Protein AF-A0ABD0MXE6-F1 (afdb_monomer_lite)

Foldseek 3Di:
DPDDDDFQDKDKDFDADPAPVGWFKWKDFPNHTDDTDRIDMDGGDDPVNDGDMDIDTDHPPDQPWKFKDFPPDPDTPDIDPDDDDPAFGWMWIWTDDPRGIDIDGTDTDDPPPPPPPPDD

Structure (mmCIF, N/CA/C/O backbone):
data_AF-A0ABD0MXE6-F1
#
_entry.id   AF-A0ABD0MXE6-F1
#
loop_
_atom_site.group_PDB
_atom_site.id
_atom_site.type_symbol
_atom_site.label_atom_id
_atom_site.label_alt_id
_atom_site.label_comp_id
_atom_site.label_asym_id
_atom_site.label_entity_id
_atom_site.label_seq_id
_atom_site.pdbx_PDB_ins_code
_atom_site.Cartn_x
_atom_site.Cartn_y
_atom_site.Cartn_z
_atom_site.occupancy
_atom_site.B_iso_or_equiv
_atom_site.auth_seq_id
_atom_site.auth_comp_id
_atom_site.auth_asym_id
_atom_site.auth_atom_id
_atom_site.pdbx_PDB_model_num
ATOM 1 N N . PRO A 1 1 ? -13.477 -9.464 16.858 1.00 39.97 1 PRO A N 1
ATOM 2 C CA . PRO A 1 1 ? -14.756 -9.540 16.118 1.00 39.97 1 PRO A CA 1
ATOM 3 C C . PRO A 1 1 ? -14.493 -10.007 14.681 1.00 39.97 1 PRO A C 1
ATOM 5 O O . PRO A 1 1 ? -14.117 -9.209 13.830 1.00 39.97 1 PRO A O 1
ATOM 8 N N . SER A 1 2 ? -14.587 -11.313 14.447 1.00 48.81 2 SER A N 1
ATOM 9 C CA . SER A 1 2 ? -14.466 -11.895 13.108 1.00 48.81 2 SER A CA 1
ATOM 10 C C . SER A 1 2 ? -15.853 -11.835 12.482 1.00 48.81 2 SER A C 1
ATOM 12 O O . SER A 1 2 ? -16.738 -12.553 12.933 1.00 48.81 2 SER A O 1
ATOM 14 N N . GLY A 1 3 ? -16.072 -10.898 11.558 1.00 56.97 3 GLY A N 1
ATOM 15 C CA . GLY A 1 3 ? -17.369 -10.737 10.901 1.00 56.97 3 GLY A CA 1
ATOM 16 C C . GLY A 1 3 ? -17.795 -12.043 10.236 1.00 56.97 3 GLY A C 1
ATOM 17 O O . GLY A 1 3 ? -17.019 -12.623 9.477 1.00 56.97 3 GLY A O 1
ATOM 18 N N . GLU A 1 4 ? -18.998 -12.517 10.555 1.00 65.62 4 GLU A N 1
ATOM 19 C CA . GLU A 1 4 ? -19.632 -13.598 9.807 1.00 65.62 4 GLU A CA 1
ATOM 20 C C . GLU A 1 4 ? -19.923 -13.093 8.397 1.00 65.62 4 GLU A C 1
ATOM 22 O O . GLU A 1 4 ? -20.549 -12.051 8.212 1.00 65.62 4 GLU A O 1
ATOM 27 N N . ILE A 1 5 ? -19.417 -13.814 7.404 1.00 70.88 5 ILE A N 1
ATOM 28 C CA . ILE A 1 5 ? -19.693 -13.542 6.000 1.00 70.88 5 ILE A CA 1
ATOM 29 C C . ILE A 1 5 ? -20.912 -14.382 5.623 1.00 70.88 5 ILE A C 1
ATOM 31 O O . ILE A 1 5 ? -20.877 -15.604 5.787 1.00 70.88 5 ILE A O 1
ATOM 35 N N . VAL A 1 6 ? -21.978 -13.745 5.136 1.00 78.25 6 VAL A N 1
ATOM 36 C CA . VAL A 1 6 ? -23.233 -14.426 4.792 1.00 78.25 6 VAL A CA 1
ATOM 37 C C . VAL A 1 6 ? -23.229 -14.815 3.312 1.00 78.25 6 VAL A C 1
ATOM 39 O O . VAL A 1 6 ? -22.703 -14.094 2.463 1.00 78.25 6 VAL A O 1
ATOM 42 N N . GLU A 1 7 ? -23.804 -15.974 2.975 1.00 80.81 7 GLU A N 1
ATOM 43 C CA . GLU A 1 7 ? -23.965 -16.373 1.573 1.00 80.81 7 GLU A CA 1
ATOM 44 C C . GLU A 1 7 ? -24.793 -15.332 0.800 1.00 80.81 7 GLU A C 1
ATOM 46 O O . GLU A 1 7 ? -25.843 -14.878 1.251 1.00 80.81 7 GLU A O 1
ATOM 51 N N . GLY A 1 8 ? -24.313 -14.957 -0.385 1.00 80.12 8 GLY A N 1
ATOM 52 C CA . GLY A 1 8 ? -24.883 -13.887 -1.203 1.00 80.12 8 GLY A CA 1
ATOM 53 C C . GLY A 1 8 ? -24.176 -12.537 -1.063 1.00 80.12 8 GLY A C 1
ATOM 54 O O . GLY A 1 8 ? -24.325 -11.705 -1.962 1.00 80.12 8 GLY A O 1
ATOM 55 N N . ASP A 1 9 ? -23.343 -12.346 -0.038 1.00 84.00 9 ASP A N 1
ATOM 56 C CA . ASP A 1 9 ? -22.583 -11.108 0.145 1.00 84.00 9 ASP A CA 1
ATOM 57 C C . ASP A 1 9 ? -21.423 -10.969 -0.848 1.00 84.00 9 ASP A C 1
ATOM 59 O O . ASP A 1 9 ? -20.924 -11.933 -1.440 1.00 84.00 9 ASP A O 1
ATOM 63 N N . SER A 1 10 ? -20.979 -9.730 -1.048 1.00 84.75 10 SER A N 1
ATOM 64 C CA . SER A 1 10 ? -19.769 -9.419 -1.803 1.00 84.75 10 SER A CA 1
ATOM 65 C C . SER A 1 10 ? -18.587 -9.229 -0.862 1.00 84.75 10 SER A C 1
ATOM 67 O O . SER A 1 10 ? -18.640 -8.384 0.032 1.00 84.75 10 SER A O 1
ATOM 69 N N . VAL A 1 11 ? -17.501 -9.956 -1.108 1.00 86.62 11 VAL A N 1
ATOM 70 C CA . VAL A 1 11 ? -16.261 -9.843 -0.334 1.00 86.62 11 VAL A CA 1
ATOM 71 C C . VAL A 1 11 ? -15.166 -9.273 -1.218 1.00 86.62 11 VAL A C 1
ATOM 73 O O . VAL A 1 11 ? -14.977 -9.704 -2.356 1.00 86.62 11 VAL A O 1
ATOM 76 N N . ILE A 1 12 ? -14.426 -8.309 -0.677 1.00 87.12 12 ILE A N 1
ATOM 77 C CA . ILE A 1 12 ? -13.292 -7.683 -1.350 1.00 87.12 12 ILE A CA 1
ATOM 78 C C . ILE A 1 12 ? -12.033 -8.006 -0.555 1.00 87.12 12 ILE A C 1
ATOM 80 O O . ILE A 1 12 ? -11.889 -7.601 0.597 1.00 87.12 12 ILE A O 1
ATOM 84 N N . LEU A 1 13 ? -11.115 -8.724 -1.192 1.00 84.94 13 LEU A N 1
ATOM 85 C CA . LEU A 1 13 ? -9.792 -9.023 -0.668 1.00 84.94 13 LEU A CA 1
ATOM 86 C C . LEU A 1 13 ? -8.792 -8.036 -1.277 1.00 84.94 13 LEU A C 1
ATOM 88 O O . LEU A 1 13 ? -8.713 -7.884 -2.497 1.00 84.94 13 LEU A O 1
ATOM 92 N N . ASN A 1 14 ? -8.040 -7.345 -0.423 1.00 82.12 14 ASN A N 1
ATOM 93 C CA . ASN A 1 14 ? -7.018 -6.386 -0.829 1.00 82.12 14 ASN A CA 1
ATOM 94 C C . ASN A 1 14 ? -5.670 -6.844 -0.276 1.00 82.12 14 ASN A C 1
ATOM 96 O O . ASN A 1 14 ? -5.526 -7.028 0.931 1.00 82.12 14 ASN A O 1
ATOM 100 N N . CYS A 1 15 ? -4.702 -7.040 -1.161 1.00 78.75 15 CYS A N 1
ATOM 101 C CA . CYS A 1 15 ? -3.329 -7.355 -0.798 1.00 78.75 15 CYS A CA 1
ATOM 102 C C . CYS A 1 15 ? -2.458 -6.254 -1.380 1.00 78.75 15 CYS A C 1
ATOM 104 O O . CYS A 1 15 ? -2.585 -5.931 -2.554 1.00 78.75 15 CYS A O 1
ATOM 106 N N . SER A 1 16 ? -1.608 -5.644 -0.564 1.00 68.19 16 SER A N 1
ATOM 107 C CA . SER A 1 16 ? -0.682 -4.595 -0.979 1.00 68.19 16 SER A CA 1
ATOM 108 C C . SER A 1 16 ? 0.734 -4.993 -0.619 1.00 68.19 16 SER A C 1
ATOM 110 O O . SER A 1 16 ? 0.961 -5.530 0.461 1.00 68.19 16 SER A O 1
ATOM 112 N N . SER A 1 17 ? 1.670 -4.712 -1.517 1.00 66.88 17 SER A N 1
ATOM 113 C CA . SER A 1 17 ? 3.085 -4.978 -1.309 1.00 66.88 17 SER A CA 1
ATOM 114 C C . SER A 1 17 ? 3.862 -3.698 -1.575 1.00 66.88 17 SER A C 1
ATOM 116 O O . SER A 1 17 ? 3.672 -3.076 -2.619 1.00 66.88 17 SER A O 1
ATOM 118 N N . ASP A 1 18 ? 4.748 -3.329 -0.654 1.00 61.69 18 ASP A N 1
ATOM 119 C CA . ASP A 1 18 ? 5.589 -2.124 -0.738 1.00 61.69 18 ASP A CA 1
ATOM 120 C C . ASP A 1 18 ? 6.835 -2.355 -1.622 1.00 61.69 18 ASP A C 1
ATOM 122 O O . ASP A 1 18 ? 7.911 -1.799 -1.401 1.00 61.69 18 ASP A O 1
ATOM 126 N N . SER A 1 19 ? 6.702 -3.243 -2.610 1.00 53.16 19 SER A N 1
ATOM 127 C CA . SER A 1 19 ? 7.778 -3.683 -3.502 1.00 53.16 19 SER A CA 1
ATOM 128 C C . SER A 1 19 ? 8.062 -2.673 -4.604 1.00 53.16 19 SER A C 1
ATOM 130 O O . SER A 1 19 ? 7.138 -2.044 -5.118 1.00 53.16 19 SER A O 1
ATOM 132 N N . ASN A 1 20 ? 9.331 -2.577 -5.015 1.00 53.94 20 ASN A N 1
ATOM 133 C CA . ASN A 1 20 ? 9.749 -1.752 -6.146 1.00 53.94 20 ASN A CA 1
ATOM 134 C C . ASN A 1 20 ? 10.727 -2.513 -7.075 1.00 53.94 20 ASN A C 1
ATOM 136 O O . ASN A 1 20 ? 11.844 -2.803 -6.622 1.00 53.94 20 ASN A O 1
ATOM 140 N N . PRO A 1 21 ? 10.367 -2.800 -8.349 1.00 53.81 21 PRO A N 1
ATOM 141 C CA . PRO A 1 21 ? 9.138 -2.387 -9.054 1.00 53.81 21 PRO A CA 1
ATOM 142 C C . PRO A 1 21 ? 7.856 -2.953 -8.415 1.00 53.81 21 PRO A C 1
ATOM 144 O O . PRO A 1 21 ? 7.961 -3.908 -7.640 1.00 53.81 21 PRO A O 1
ATOM 147 N N . PRO A 1 22 ? 6.669 -2.352 -8.670 1.00 59.31 22 PRO A N 1
ATOM 148 C CA . PRO A 1 22 ? 5.412 -2.797 -8.075 1.00 59.31 22 PRO A CA 1
ATOM 149 C C . PRO A 1 22 ? 5.259 -4.297 -8.293 1.00 59.31 22 PRO A C 1
ATOM 151 O O . PRO A 1 22 ? 5.212 -4.758 -9.433 1.00 59.31 22 PRO A O 1
ATOM 154 N N . ALA A 1 23 ? 5.244 -5.050 -7.193 1.00 63.25 23 ALA A N 1
ATOM 155 C CA . ALA A 1 23 ? 5.187 -6.498 -7.274 1.00 63.25 23 ALA A CA 1
ATOM 156 C C . ALA A 1 23 ? 3.902 -6.905 -7.990 1.00 63.25 23 ALA A C 1
ATOM 158 O O . ALA A 1 23 ? 2.813 -6.420 -7.663 1.00 63.25 23 ALA A O 1
ATOM 159 N N . GLU A 1 24 ? 4.024 -7.825 -8.941 1.00 73.00 24 GLU A N 1
ATOM 160 C CA . GLU A 1 24 ? 2.855 -8.498 -9.478 1.00 73.00 24 GLU A CA 1
ATOM 161 C C . GLU A 1 24 ? 2.216 -9.307 -8.350 1.00 73.00 24 GLU A C 1
ATOM 163 O O . GLU A 1 24 ? 2.779 -10.277 -7.839 1.00 73.00 24 GLU A O 1
ATOM 168 N N . ILE A 1 25 ? 1.040 -8.860 -7.915 1.00 81.81 25 ILE A N 1
ATOM 169 C CA . ILE A 1 25 ? 0.279 -9.544 -6.876 1.00 81.81 25 ILE A CA 1
ATOM 170 C C . ILE A 1 25 ? -0.553 -10.623 -7.540 1.00 81.81 25 ILE A C 1
ATOM 172 O O . ILE A 1 25 ? -1.327 -10.339 -8.452 1.00 81.81 25 ILE A O 1
ATOM 176 N N . SER A 1 26 ? -0.423 -11.848 -7.051 1.00 85.19 26 SER A N 1
ATOM 177 C CA . SER A 1 26 ? -1.166 -13.003 -7.545 1.00 85.19 26 SER A CA 1
ATOM 178 C C . SER A 1 26 ? -1.930 -13.671 -6.411 1.00 85.19 26 SER A C 1
ATOM 180 O O . SER A 1 26 ? -1.372 -13.949 -5.350 1.00 85.19 26 SER A O 1
ATOM 182 N N . TRP A 1 27 ? -3.214 -13.942 -6.634 1.00 88.31 27 TRP A N 1
ATOM 183 C CA . TRP A 1 27 ? -4.101 -14.606 -5.684 1.00 88.31 27 TRP A CA 1
ATOM 184 C C . TRP A 1 27 ? -4.203 -16.094 -5.977 1.00 88.31 27 TRP A C 1
ATOM 186 O O . TRP A 1 27 ? -4.449 -16.503 -7.114 1.00 88.31 27 TRP A O 1
ATOM 196 N N . PHE A 1 28 ? -4.101 -16.893 -4.922 1.00 87.44 28 PHE A N 1
ATOM 197 C CA . PHE A 1 28 ? -4.225 -18.340 -4.964 1.00 87.44 28 PHE A CA 1
ATOM 198 C C . PHE A 1 28 ? -5.277 -18.806 -3.963 1.00 87.44 28 PHE A C 1
ATOM 200 O O . PHE A 1 28 ? -5.298 -18.342 -2.825 1.00 87.44 28 PHE A O 1
ATOM 207 N N . LYS A 1 29 ? -6.129 -19.748 -4.369 1.00 87.94 29 LYS A N 1
ATOM 208 C CA . LYS A 1 29 ? -7.065 -20.458 -3.490 1.00 87.94 29 LYS A CA 1
ATOM 209 C C . LYS A 1 29 ? -6.560 -21.888 -3.337 1.00 87.94 29 LYS A C 1
ATOM 211 O O . LYS A 1 29 ? -6.559 -22.664 -4.297 1.00 87.94 29 LYS A O 1
ATOM 216 N N . GLY A 1 30 ? -6.051 -22.233 -2.157 1.00 84.50 30 GLY A N 1
ATOM 217 C CA . GLY A 1 30 ? -5.316 -23.485 -1.955 1.00 84.50 30 GLY A CA 1
ATOM 218 C C . GLY A 1 30 ? -4.064 -23.571 -2.844 1.00 84.50 30 GLY A C 1
ATOM 219 O O . GLY A 1 30 ? -3.069 -22.907 -2.574 1.00 84.50 30 GLY A O 1
ATOM 220 N N . ARG A 1 31 ? -4.108 -24.400 -3.898 1.00 81.12 31 ARG A N 1
ATOM 221 C CA . ARG A 1 31 ? -3.022 -24.560 -4.894 1.00 81.12 31 ARG A CA 1
ATOM 222 C C . ARG A 1 31 ? -3.356 -23.994 -6.278 1.00 81.12 31 ARG A C 1
ATOM 224 O O . ARG A 1 31 ? -2.545 -24.104 -7.191 1.00 81.12 31 ARG A O 1
ATOM 231 N N . MET A 1 32 ? -4.542 -23.417 -6.447 1.00 85.62 32 MET A N 1
ATOM 232 C CA . MET A 1 32 ? -5.010 -22.919 -7.737 1.00 85.62 32 MET A CA 1
ATOM 233 C C . MET A 1 32 ? -4.807 -21.413 -7.842 1.00 85.62 32 MET A C 1
ATOM 235 O O . MET A 1 32 ? -5.206 -20.673 -6.944 1.00 85.62 32 MET A O 1
ATOM 239 N N . PHE A 1 33 ? -4.225 -20.963 -8.952 1.00 86.19 33 PHE A N 1
ATOM 240 C CA . PHE A 1 33 ? -4.179 -19.548 -9.305 1.00 86.19 33 PHE A CA 1
ATOM 241 C C . PHE A 1 33 ? -5.589 -19.046 -9.628 1.00 86.19 33 PHE A C 1
ATOM 243 O O . PHE A 1 33 ? -6.319 -19.675 -10.393 1.00 86.19 33 PHE A O 1
ATOM 250 N N . VAL A 1 34 ? -5.960 -17.916 -9.034 1.00 89.81 34 VAL A N 1
ATOM 251 C CA . VAL A 1 34 ? -7.285 -17.307 -9.183 1.00 89.81 34 VAL A CA 1
ATOM 252 C C . VAL A 1 34 ? -7.217 -16.101 -10.108 1.00 89.81 34 VAL A C 1
ATOM 254 O O . VAL A 1 34 ? -7.995 -16.004 -11.057 1.00 89.81 34 VAL A O 1
ATOM 257 N N . ARG A 1 35 ? -6.323 -15.152 -9.806 1.00 85.50 35 ARG A N 1
ATOM 258 C CA . ARG A 1 35 ? -6.210 -13.875 -10.522 1.00 85.50 35 ARG A CA 1
ATOM 259 C C . ARG A 1 35 ? -4.935 -13.122 -10.135 1.00 85.50 35 ARG A C 1
ATOM 261 O O . ARG A 1 35 ? -4.554 -13.139 -8.969 1.00 85.50 35 ARG A O 1
ATOM 268 N N . SER A 1 36 ? -4.374 -12.365 -11.079 1.00 81.88 36 SER A N 1
ATOM 269 C CA . SER A 1 36 ? -3.371 -11.328 -10.807 1.00 81.88 36 SER A CA 1
ATOM 270 C C . SER A 1 36 ? -4.029 -9.960 -10.607 1.00 81.88 36 SER A C 1
ATOM 272 O O . SER A 1 36 ? -4.957 -9.592 -11.331 1.00 81.88 36 SER A O 1
ATOM 274 N N . GLY A 1 37 ? -3.568 -9.212 -9.609 1.00 79.94 37 GLY A N 1
ATOM 275 C CA . GLY A 1 37 ? -4.045 -7.878 -9.259 1.00 79.94 37 GLY A CA 1
ATOM 276 C C . GLY A 1 37 ? -4.125 -7.643 -7.749 1.00 79.94 37 GLY A C 1
ATOM 277 O O . GLY A 1 37 ? -4.298 -8.566 -6.957 1.00 79.94 37 GLY A O 1
ATOM 278 N N . ARG A 1 38 ? -4.044 -6.371 -7.346 1.00 80.00 38 A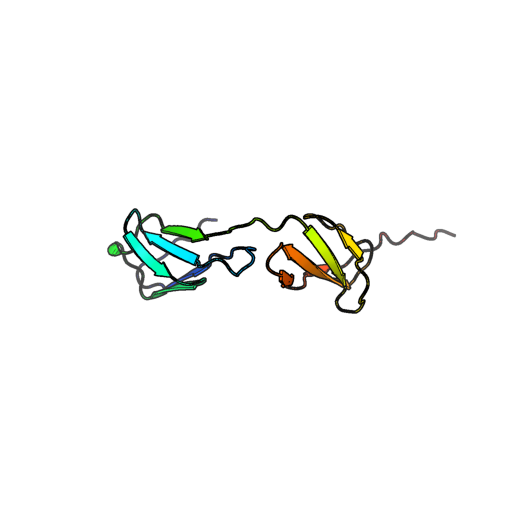RG A N 1
ATOM 279 C CA . ARG A 1 38 ? -4.069 -5.931 -5.937 1.00 80.00 38 ARG A CA 1
ATOM 280 C C . ARG A 1 38 ? -5.399 -6.234 -5.231 1.00 80.00 38 ARG A C 1
ATOM 282 O O . ARG A 1 38 ? -5.427 -6.557 -4.047 1.00 80.00 38 ARG A O 1
ATOM 289 N N . VAL A 1 39 ? -6.498 -6.141 -5.978 1.00 85.25 39 VAL A N 1
ATOM 290 C CA . VAL A 1 39 ? -7.864 -6.274 -5.465 1.00 85.25 39 VAL A CA 1
ATOM 291 C C . VAL A 1 39 ? -8.549 -7.464 -6.121 1.00 85.25 39 VAL A C 1
ATOM 293 O O . VAL A 1 39 ? -8.662 -7.527 -7.348 1.00 85.25 39 VAL A O 1
ATOM 296 N N . TYR A 1 40 ? -9.047 -8.384 -5.300 1.00 85.25 40 TYR A N 1
ATOM 297 C CA . TYR A 1 40 ? -9.869 -9.504 -5.735 1.00 85.25 40 TYR A CA 1
ATOM 298 C C . TYR A 1 40 ? -11.272 -9.382 -5.136 1.00 85.25 40 TYR A C 1
ATOM 300 O O . TYR A 1 40 ? -11.450 -9.403 -3.921 1.00 85.25 40 TYR A O 1
ATOM 308 N N . SER A 1 41 ? -12.269 -9.213 -6.007 1.00 86.81 41 SER A N 1
ATOM 309 C CA . SER A 1 41 ? -13.675 -9.056 -5.628 1.00 86.81 41 SER A CA 1
ATOM 310 C C . SER A 1 41 ? -14.455 -10.319 -5.975 1.00 86.81 41 SER A C 1
ATOM 312 O O . SER A 1 41 ? -14.486 -10.731 -7.137 1.00 86.81 41 SER A O 1
ATOM 314 N N . ILE A 1 42 ? -15.080 -10.924 -4.968 1.00 87.81 42 ILE A N 1
ATOM 315 C CA . ILE A 1 42 ? -15.992 -12.059 -5.107 1.00 87.81 42 ILE A CA 1
ATOM 316 C C . ILE A 1 42 ? -17.408 -11.517 -4.933 1.00 87.81 42 ILE A C 1
ATOM 318 O O . ILE A 1 42 ? -17.747 -10.968 -3.888 1.00 87.81 42 ILE A O 1
ATOM 322 N N . SER A 1 43 ? -18.239 -11.664 -5.962 1.00 87.31 43 SER A N 1
ATOM 323 C CA . SER A 1 43 ? -19.657 -11.297 -5.907 1.00 87.31 43 SER A CA 1
ATOM 324 C C . SER A 1 43 ? -20.497 -12.534 -5.612 1.00 87.31 43 SER A C 1
ATOM 326 O O . SER A 1 43 ? -20.305 -13.547 -6.279 1.00 87.31 43 SER A O 1
ATOM 328 N N . LYS A 1 44 ? -21.451 -12.435 -4.676 1.00 86.56 44 LYS A N 1
ATOM 329 C CA . LYS A 1 44 ? -22.313 -13.547 -4.239 1.00 86.56 44 LYS A CA 1
ATOM 330 C C . LYS A 1 44 ? -21.507 -14.731 -3.716 1.00 86.56 44 LYS A C 1
ATOM 332 O O . LYS A 1 44 ? -21.451 -15.794 -4.335 1.00 86.56 44 LYS A O 1
ATOM 337 N N . ILE A 1 45 ? -20.869 -14.529 -2.572 1.00 86.88 45 ILE A N 1
ATOM 338 C CA . ILE A 1 45 ? -20.121 -15.588 -1.911 1.00 86.88 45 ILE A CA 1
ATOM 339 C C . ILE A 1 45 ? -21.041 -16.772 -1.581 1.00 86.88 45 ILE A C 1
ATOM 341 O O . ILE A 1 45 ? -22.215 -16.603 -1.264 1.00 86.88 45 ILE A O 1
ATOM 345 N N . SER A 1 46 ? -20.510 -17.980 -1.699 1.00 86.94 46 SER A N 1
ATOM 346 C CA . SER A 1 46 ? -21.217 -19.231 -1.428 1.00 86.94 46 SER A CA 1
ATOM 347 C C . SER A 1 46 ? -20.258 -20.224 -0.786 1.00 86.94 46 SER A C 1
ATOM 349 O O . SER A 1 46 ? -19.042 -20.009 -0.791 1.00 86.94 46 SER A O 1
ATOM 351 N N . SER A 1 47 ? -20.784 -21.338 -0.291 1.00 82.50 47 SER A N 1
ATOM 352 C CA . SER A 1 47 ? -19.993 -22.478 0.187 1.00 82.50 47 SER A CA 1
ATOM 353 C C . SER A 1 47 ? -18.886 -22.928 -0.780 1.00 82.50 47 SER A C 1
ATOM 355 O O . SER A 1 47 ? -17.806 -23.292 -0.319 1.00 82.50 47 SER A O 1
ATOM 357 N N . ASP A 1 48 ? -19.075 -22.817 -2.100 1.00 82.75 48 ASP A N 1
ATOM 358 C CA . ASP A 1 48 ? -18.028 -23.116 -3.094 1.00 82.75 48 ASP A CA 1
ATOM 359 C C . ASP A 1 48 ? -16.816 -22.180 -2.978 1.00 82.75 48 ASP A C 1
ATOM 361 O O . ASP A 1 48 ? -15.677 -22.606 -3.137 1.00 82.75 48 ASP A O 1
ATOM 365 N N . HIS A 1 49 ? -17.028 -20.915 -2.617 1.00 83.00 49 HIS A N 1
ATOM 366 C CA . HIS A 1 49 ? -15.971 -19.916 -2.445 1.00 83.00 49 HIS A CA 1
ATOM 367 C C . HIS A 1 49 ? -15.227 -20.050 -1.111 1.00 83.00 49 HIS A C 1
ATOM 369 O O . HIS A 1 49 ? -14.197 -19.405 -0.921 1.00 83.00 49 HIS A O 1
ATOM 375 N N . SER A 1 50 ? -15.696 -20.914 -0.207 1.00 81.25 50 SER A N 1
ATOM 376 C CA . SER A 1 50 ? -14.987 -21.192 1.038 1.00 81.25 50 SER A CA 1
ATOM 377 C C . SER A 1 50 ? -13.601 -21.790 0.759 1.00 81.25 50 SER A C 1
ATOM 379 O O . SER A 1 50 ? -13.399 -22.581 -0.168 1.00 81.25 50 SER A O 1
ATOM 381 N N . GLY A 1 51 ? -12.604 -21.352 1.523 1.00 83.38 51 GLY A N 1
ATOM 382 C CA . GLY A 1 51 ? -11.229 -21.811 1.373 1.00 83.38 51 GLY A CA 1
ATOM 383 C C . GLY A 1 51 ? -10.200 -20.794 1.850 1.00 83.38 51 GLY A C 1
ATOM 384 O O . GLY A 1 51 ? -10.514 -19.642 2.140 1.00 83.38 51 GLY A O 1
ATOM 385 N N . GLU A 1 52 ? -8.950 -21.241 1.923 1.00 83.69 52 GLU A N 1
ATOM 386 C CA . GLU A 1 52 ? -7.812 -20.392 2.266 1.00 83.69 52 GLU A CA 1
ATOM 387 C C . GLU A 1 52 ? -7.299 -19.669 1.011 1.00 83.69 52 GLU A C 1
ATOM 389 O O . GLU A 1 52 ? -6.911 -20.310 0.025 1.00 83.69 52 GLU A O 1
ATOM 394 N N . TYR A 1 53 ? -7.285 -18.335 1.066 1.00 85.81 53 TYR A N 1
ATOM 395 C CA . TYR A 1 53 ? -6.732 -17.472 0.026 1.00 85.81 53 TYR A CA 1
ATOM 396 C C . TYR A 1 53 ? -5.341 -16.983 0.436 1.00 85.81 53 TYR A C 1
ATOM 398 O O . TYR A 1 53 ? -5.171 -16.417 1.514 1.00 85.81 53 TYR A O 1
ATOM 406 N N . LYS A 1 54 ? -4.349 -17.173 -0.435 1.00 83.19 54 LYS A N 1
ATOM 407 C CA . LYS A 1 54 ? -2.983 -16.661 -0.270 1.00 83.19 54 LYS A CA 1
ATOM 408 C C . LYS A 1 54 ? -2.687 -15.649 -1.362 1.00 83.19 54 LYS A C 1
ATOM 410 O O . LYS A 1 54 ? -2.934 -15.935 -2.533 1.00 83.19 54 LYS A O 1
ATOM 415 N N . CYS A 1 55 ? -2.141 -14.494 -0.992 1.00 83.12 55 CYS A N 1
ATOM 416 C CA . CYS A 1 55 ? -1.531 -13.597 -1.965 1.00 83.12 55 CYS A CA 1
ATOM 417 C C . CYS A 1 55 ? -0.018 -13.825 -2.010 1.00 83.12 55 CYS A C 1
ATOM 419 O O . CYS A 1 55 ? 0.630 -13.930 -0.970 1.00 83.12 55 CYS A O 1
ATOM 421 N N . ASN A 1 56 ? 0.524 -13.928 -3.221 1.00 76.81 56 ASN A N 1
ATOM 422 C CA . ASN A 1 56 ? 1.956 -13.906 -3.490 1.00 76.81 56 ASN A CA 1
ATOM 423 C C . ASN A 1 56 ? 2.315 -12.543 -4.086 1.00 76.81 56 ASN A C 1
ATOM 425 O O . ASN A 1 56 ? 1.586 -12.051 -4.950 1.00 76.81 56 ASN A O 1
ATOM 429 N N . SER A 1 57 ? 3.422 -11.952 -3.645 1.00 70.12 57 SER A N 1
ATOM 430 C CA . SER A 1 57 ? 3.985 -10.743 -4.246 1.00 70.12 57 SER A CA 1
ATOM 431 C C . SER A 1 57 ? 5.467 -10.967 -4.511 1.00 70.12 57 SER A C 1
ATOM 433 O O . SER A 1 57 ? 6.219 -11.208 -3.566 1.00 70.12 57 SER A O 1
ATOM 435 N N . ASP A 1 58 ? 5.888 -10.877 -5.769 1.00 60.91 58 ASP A N 1
ATOM 436 C CA . ASP A 1 58 ? 7.297 -11.015 -6.140 1.00 60.91 58 ASP A CA 1
ATOM 437 C C . ASP A 1 58 ? 8.048 -9.694 -5.900 1.00 60.91 58 ASP A C 1
ATOM 439 O O . ASP A 1 58 ? 8.092 -8.801 -6.745 1.00 60.91 58 ASP A O 1
ATOM 443 N N . SER A 1 59 ? 8.616 -9.556 -4.702 1.00 53.19 59 SER A N 1
ATOM 444 C CA . SER A 1 59 ? 9.475 -8.440 -4.294 1.00 53.19 59 SER A CA 1
ATOM 445 C C . SER A 1 59 ? 10.945 -8.790 -4.553 1.00 53.19 59 SER A C 1
ATOM 447 O O . SER A 1 59 ? 11.554 -9.498 -3.752 1.00 53.19 59 SER A O 1
ATOM 449 N N . ASN A 1 60 ? 11.552 -8.310 -5.642 1.00 47.94 60 ASN A N 1
ATOM 450 C CA . ASN A 1 60 ? 12.994 -8.482 -5.863 1.00 47.94 60 ASN A CA 1
ATOM 451 C C . ASN A 1 60 ? 13.618 -7.248 -6.537 1.00 47.94 60 ASN A C 1
ATOM 453 O O . ASN A 1 60 ? 13.329 -7.020 -7.714 1.00 47.94 60 ASN A O 1
ATOM 457 N N . PRO A 1 61 ? 14.497 -6.479 -5.857 1.00 54.53 61 PRO A N 1
ATOM 458 C CA . PRO A 1 61 ? 14.992 -6.621 -4.474 1.00 54.53 61 PRO A CA 1
ATOM 459 C C . PRO A 1 61 ? 14.107 -5.951 -3.399 1.00 54.53 61 PRO A C 1
ATOM 461 O O . PRO A 1 61 ? 13.257 -5.125 -3.732 1.00 54.53 61 PRO A O 1
ATOM 464 N N . PRO A 1 62 ? 14.344 -6.222 -2.099 1.00 57.41 62 PRO A N 1
ATOM 465 C CA . PRO A 1 62 ? 13.761 -5.448 -1.002 1.00 57.41 62 PRO A CA 1
ATOM 466 C C . PRO A 1 62 ? 14.260 -3.995 -1.019 1.00 57.41 62 PRO A C 1
ATOM 468 O O . PRO A 1 62 ? 15.452 -3.741 -1.197 1.00 57.41 62 PRO A O 1
ATOM 471 N N . ALA A 1 63 ? 13.364 -3.031 -0.799 1.00 60.44 63 ALA A N 1
ATOM 472 C CA . ALA A 1 63 ? 13.769 -1.649 -0.570 1.00 60.44 63 ALA A CA 1
ATOM 473 C C . ALA A 1 63 ? 14.465 -1.547 0.797 1.00 60.44 63 ALA A C 1
ATOM 475 O O . ALA A 1 63 ? 13.880 -1.893 1.822 1.00 60.44 63 ALA A O 1
ATOM 476 N N . LEU A 1 64 ? 15.724 -1.107 0.807 1.00 64.25 64 LEU A N 1
ATOM 477 C CA . LEU A 1 64 ? 16.523 -0.949 2.031 1.00 64.25 64 LEU A CA 1
ATOM 478 C C . LEU A 1 64 ? 16.660 0.517 2.461 1.00 64.25 64 LEU A C 1
ATOM 480 O O . LEU A 1 64 ? 16.956 0.789 3.622 1.00 64.25 64 LEU A O 1
ATOM 484 N N . ASN A 1 65 ? 16.419 1.461 1.548 1.00 74.19 65 ASN A N 1
ATOM 485 C CA . ASN A 1 65 ? 16.550 2.889 1.813 1.00 74.19 65 ASN A CA 1
ATOM 486 C C . ASN A 1 65 ? 15.169 3.529 1.925 1.00 74.19 65 ASN A C 1
ATOM 488 O O . ASN A 1 65 ? 14.436 3.589 0.945 1.00 74.19 65 ASN A O 1
ATOM 492 N N . PHE A 1 66 ? 14.840 4.036 3.110 1.00 80.25 66 PHE A N 1
ATOM 493 C CA . PHE A 1 66 ? 13.584 4.724 3.397 1.00 80.25 66 PHE A CA 1
ATOM 494 C C . PHE A 1 66 ? 13.886 6.149 3.854 1.00 80.25 66 PHE A C 1
ATOM 496 O O . PHE A 1 66 ? 14.635 6.337 4.817 1.00 80.25 66 PHE A O 1
ATOM 503 N N . SER A 1 67 ? 13.281 7.127 3.190 1.00 85.69 67 SER A N 1
ATOM 504 C CA . SER A 1 67 ? 13.399 8.555 3.488 1.00 85.69 67 SER A CA 1
ATOM 505 C C . SER A 1 67 ? 12.015 9.115 3.781 1.00 85.69 67 SER A C 1
ATOM 507 O O . SER A 1 67 ? 11.082 8.881 3.024 1.00 85.69 67 SER A O 1
ATOM 509 N N . TRP A 1 68 ? 11.849 9.850 4.871 1.00 86.06 68 TRP A N 1
ATOM 510 C CA . TRP A 1 68 ? 10.574 10.468 5.227 1.00 86.06 68 TRP A CA 1
ATOM 511 C C . TRP A 1 68 ? 10.575 11.937 4.856 1.00 86.06 68 TRP A C 1
ATOM 513 O O . TRP A 1 68 ? 11.535 12.648 5.140 1.00 86.06 68 TRP A O 1
ATOM 523 N N . PHE A 1 69 ? 9.475 12.398 4.278 1.00 87.25 69 PHE A N 1
ATOM 524 C CA . PHE A 1 69 ? 9.272 13.774 3.849 1.00 87.25 69 PHE A CA 1
ATOM 525 C C . PHE A 1 69 ? 7.947 14.297 4.391 1.00 87.25 69 PHE A C 1
ATOM 527 O O . PHE A 1 69 ? 7.015 13.530 4.640 1.00 87.25 69 PHE A O 1
ATOM 534 N N . LYS A 1 70 ? 7.857 15.614 4.563 1.00 88.75 70 LYS A N 1
ATOM 535 C CA . LYS A 1 70 ? 6.603 16.314 4.851 1.00 88.75 70 LYS A CA 1
ATOM 536 C C . LYS A 1 70 ? 6.043 16.856 3.534 1.00 88.75 70 LYS A C 1
ATOM 538 O O . LYS A 1 70 ? 6.808 17.344 2.723 1.00 88.75 70 LYS A O 1
ATOM 543 N N . GLU A 1 71 ? 4.734 16.784 3.300 1.00 84.44 71 GLU A N 1
ATOM 544 C CA . GLU A 1 71 ? 4.112 17.226 2.031 1.00 84.44 71 GLU A CA 1
ATOM 545 C C . GLU A 1 71 ? 4.449 18.689 1.679 1.00 84.44 71 GLU A C 1
ATOM 547 O O . GLU A 1 71 ? 4.662 19.010 0.513 1.00 84.44 71 GLU A O 1
ATOM 552 N N . ASP A 1 72 ? 4.601 19.533 2.702 1.00 78.94 72 ASP A N 1
ATOM 553 C CA . ASP A 1 72 ? 4.919 20.958 2.571 1.00 78.94 72 ASP A CA 1
ATOM 554 C C . ASP A 1 72 ? 6.429 21.275 2.568 1.00 78.94 72 ASP A C 1
ATOM 556 O O . ASP A 1 72 ? 6.808 22.435 2.416 1.00 78.94 72 ASP A O 1
ATOM 560 N N . GLU A 1 73 ? 7.307 20.281 2.751 1.00 80.81 73 GLU A N 1
ATOM 561 C CA . GLU A 1 73 ? 8.762 20.478 2.725 1.00 80.81 73 GLU A CA 1
ATOM 562 C C . GLU A 1 73 ? 9.464 19.524 1.757 1.00 80.81 73 GLU A C 1
ATOM 564 O O . GLU A 1 73 ? 9.181 18.333 1.681 1.00 80.81 73 GLU A O 1
ATOM 569 N N . SER A 1 74 ? 10.464 20.037 1.039 1.00 73.75 74 SER A N 1
ATOM 570 C CA . SER A 1 74 ? 11.307 19.210 0.161 1.00 73.75 74 SER A CA 1
ATOM 571 C C . SER A 1 74 ? 12.448 18.498 0.899 1.00 73.75 74 SER A C 1
ATOM 573 O O . SER A 1 74 ? 13.152 17.686 0.303 1.00 73.75 74 SER A O 1
ATOM 575 N N . SER A 1 75 ? 12.651 18.799 2.182 1.00 81.56 75 SER A N 1
ATOM 576 C CA . SER A 1 75 ? 13.727 18.225 2.990 1.00 81.56 75 SER A CA 1
ATOM 577 C C . SER A 1 75 ? 13.296 16.912 3.637 1.00 81.56 75 SER A C 1
ATOM 579 O O . SER A 1 75 ? 12.176 16.787 4.138 1.00 81.56 75 SER A O 1
ATOM 581 N N . ALA A 1 76 ? 14.207 15.938 3.668 1.00 82.31 76 ALA A N 1
ATOM 582 C CA . ALA A 1 76 ? 13.983 14.704 4.406 1.00 82.31 76 ALA A CA 1
ATOM 583 C C . ALA A 1 76 ? 13.931 15.007 5.913 1.00 82.31 76 ALA A C 1
ATOM 585 O O . ALA A 1 76 ? 14.879 15.548 6.483 1.00 82.31 76 ALA A O 1
ATOM 586 N N . VAL A 1 77 ? 12.822 14.650 6.555 1.00 87.44 77 VAL A N 1
ATOM 587 C CA . VAL A 1 77 ? 12.585 14.839 7.995 1.00 87.44 77 VAL A CA 1
ATOM 588 C C . VAL A 1 77 ? 13.045 13.640 8.830 1.00 87.44 77 VAL A C 1
ATOM 590 O O . VAL A 1 77 ? 13.097 13.726 10.055 1.00 87.44 77 VAL A O 1
ATOM 593 N N . GLY A 1 78 ? 13.373 12.516 8.187 1.00 84.75 78 GLY A N 1
ATOM 594 C CA . GLY A 1 78 ? 13.870 11.310 8.845 1.00 84.75 78 GLY A CA 1
ATOM 595 C C . GLY A 1 78 ? 14.259 10.208 7.861 1.00 84.75 78 GLY A C 1
ATOM 596 O O . GLY A 1 78 ? 13.998 10.310 6.662 1.00 84.75 78 GLY A O 1
ATOM 597 N N . SER A 1 79 ? 14.872 9.141 8.371 1.00 80.62 79 SER A N 1
ATOM 598 C CA . SER A 1 79 ? 15.260 7.955 7.601 1.00 80.62 79 SER A CA 1
ATOM 599 C C . SER A 1 79 ? 14.966 6.667 8.375 1.00 80.62 79 SER A C 1
ATOM 601 O O . SER A 1 79 ? 14.905 6.667 9.604 1.00 80.62 79 SER A O 1
ATOM 603 N N . GLY A 1 80 ? 14.771 5.565 7.647 1.00 77.50 80 GLY A N 1
ATOM 604 C CA . GLY A 1 80 ? 14.452 4.248 8.206 1.00 77.50 80 GLY A CA 1
ATOM 605 C C . GLY A 1 80 ? 12.970 3.867 8.117 1.00 77.50 80 GLY A C 1
ATOM 606 O O . GLY A 1 80 ? 12.108 4.676 7.780 1.00 77.50 80 GLY A O 1
ATOM 607 N N . GLN A 1 81 ? 12.669 2.597 8.402 1.00 73.75 81 GLN A N 1
ATOM 608 C CA . GLN A 1 81 ? 11.315 2.031 8.268 1.00 73.75 81 GLN A CA 1
ATOM 609 C C . GLN A 1 81 ? 10.312 2.591 9.287 1.00 73.75 81 GLN A C 1
ATOM 611 O O . GLN A 1 81 ? 9.106 2.510 9.081 1.00 73.75 81 GLN A O 1
ATOM 616 N N . SER A 1 82 ? 10.795 3.140 10.400 1.00 78.00 82 SER A N 1
ATOM 617 C CA . SER A 1 82 ? 9.973 3.736 11.454 1.00 78.00 82 SER A CA 1
ATOM 618 C C . SER A 1 82 ? 10.301 5.215 11.587 1.00 78.00 82 SER A C 1
ATOM 620 O O . SER A 1 82 ? 11.470 5.580 11.685 1.00 78.00 82 SER A O 1
ATOM 622 N N . PHE A 1 83 ? 9.272 6.057 11.623 1.00 81.12 83 PHE A N 1
ATOM 623 C CA . PHE A 1 83 ? 9.414 7.502 11.763 1.00 81.12 83 PHE A CA 1
ATOM 624 C C . PHE A 1 83 ? 8.580 8.031 12.925 1.00 81.12 83 PHE A C 1
ATOM 626 O O . PHE A 1 83 ? 7.394 7.727 13.049 1.00 81.12 83 PHE A O 1
ATOM 633 N N . SER A 1 84 ? 9.210 8.861 13.754 1.00 80.44 84 SER A N 1
ATOM 634 C CA . SER A 1 84 ? 8.575 9.571 14.862 1.00 80.44 84 SER A CA 1
ATOM 635 C C . SER A 1 84 ? 8.484 11.050 14.511 1.00 80.44 84 SER A C 1
ATOM 637 O O . SER A 1 84 ? 9.483 11.767 14.565 1.00 80.44 84 SER A O 1
ATOM 639 N N . ALA A 1 85 ? 7.291 11.523 14.154 1.00 77.38 85 ALA A N 1
ATOM 640 C CA . ALA A 1 85 ? 7.100 12.927 13.813 1.00 77.38 85 ALA A CA 1
ATOM 641 C C . ALA A 1 85 ? 7.245 13.823 15.056 1.00 77.38 85 ALA A C 1
ATOM 643 O O . ALA A 1 85 ? 6.529 13.659 16.044 1.00 77.38 85 ALA A O 1
ATOM 644 N N . LEU A 1 86 ? 8.144 14.807 14.983 1.00 77.69 86 LEU A N 1
ATOM 645 C CA . LEU A 1 86 ? 8.346 15.823 16.028 1.00 77.69 86 LEU A CA 1
ATOM 646 C C . LEU A 1 86 ? 7.443 17.051 15.853 1.00 77.69 86 LEU A C 1
ATOM 648 O O . LEU A 1 86 ? 7.359 17.902 16.735 1.00 77.69 86 LEU A O 1
ATOM 652 N N . GLN A 1 87 ? 6.776 17.152 14.707 1.00 78.62 87 GLN A N 1
ATOM 653 C CA . GLN A 1 87 ? 5.917 18.267 14.335 1.00 78.62 87 GLN A CA 1
ATOM 654 C C . GLN A 1 87 ? 4.600 17.734 13.779 1.00 78.62 87 GLN A C 1
ATOM 656 O O . GLN A 1 87 ? 4.544 16.627 13.240 1.00 78.62 87 GLN A O 1
ATOM 661 N N . SER A 1 88 ? 3.536 18.528 13.883 1.00 82.44 88 SER A N 1
ATOM 662 C CA . SER A 1 88 ? 2.299 18.243 13.164 1.00 82.44 88 SER A CA 1
ATOM 663 C C . SER A 1 88 ? 2.484 18.466 11.657 1.00 82.44 88 SER A C 1
ATOM 665 O O . SER A 1 88 ? 3.203 19.369 11.212 1.00 82.44 88 SER A O 1
ATOM 667 N N . GLY A 1 89 ? 1.847 17.618 10.854 1.00 86.25 89 GLY A N 1
ATOM 668 C CA . GLY A 1 89 ? 1.945 17.686 9.399 1.00 86.25 89 GLY A CA 1
ATOM 669 C C . GLY A 1 89 ? 1.502 16.407 8.702 1.00 86.25 89 GLY A C 1
ATOM 670 O O . GLY A 1 89 ? 1.193 15.407 9.351 1.00 86.25 89 GLY A O 1
ATOM 671 N N . ARG A 1 90 ? 1.476 16.450 7.369 1.00 88.44 90 ARG A N 1
ATOM 672 C CA . ARG A 1 90 ? 1.312 15.275 6.507 1.00 88.44 90 ARG A CA 1
ATOM 673 C C . ARG A 1 90 ? 2.682 14.764 6.092 1.00 88.44 90 ARG A C 1
ATOM 675 O O . ARG A 1 90 ? 3.462 15.525 5.528 1.00 88.44 90 ARG A O 1
ATOM 682 N N . PHE A 1 91 ? 2.963 13.500 6.376 1.00 88.19 91 PHE A N 1
ATOM 683 C CA . PHE A 1 91 ? 4.252 12.871 6.116 1.00 88.19 91 PHE A CA 1
ATOM 684 C C . PHE A 1 91 ? 4.089 11.674 5.195 1.00 88.19 91 PHE A C 1
ATOM 686 O O . PHE A 1 91 ? 3.146 10.906 5.351 1.00 88.19 91 PHE A O 1
ATOM 693 N N . TYR A 1 92 ? 5.021 11.489 4.273 1.00 86.25 92 TYR A N 1
ATOM 694 C CA . TYR A 1 92 ? 5.089 10.312 3.419 1.00 86.25 92 TYR A CA 1
ATOM 695 C C . TYR A 1 92 ? 6.502 9.740 3.446 1.00 86.25 92 TYR A C 1
ATOM 697 O O . TYR A 1 92 ? 7.488 10.467 3.578 1.00 86.25 92 TYR A O 1
ATOM 705 N N . CYS A 1 93 ? 6.601 8.426 3.318 1.00 83.88 93 CYS A N 1
ATOM 706 C CA . CYS A 1 93 ? 7.865 7.736 3.121 1.00 83.88 93 CYS A CA 1
ATOM 707 C C . CYS A 1 93 ? 8.128 7.546 1.624 1.00 83.88 93 CYS A C 1
ATOM 709 O O . CYS A 1 93 ? 7.229 7.139 0.883 1.00 83.88 93 CYS A O 1
ATOM 711 N N . GLU A 1 94 ? 9.349 7.821 1.192 1.00 83.31 94 GLU A N 1
ATOM 712 C CA . GLU A 1 94 ? 9.891 7.455 -0.106 1.00 83.31 94 GLU A CA 1
ATOM 713 C C . GLU A 1 94 ? 10.910 6.327 0.077 1.00 83.31 94 GLU A C 1
ATOM 715 O O . GLU A 1 94 ? 11.920 6.474 0.771 1.00 83.31 94 GLU A O 1
ATOM 720 N N . ALA A 1 95 ? 10.620 5.179 -0.527 1.00 78.44 95 ALA A N 1
ATOM 721 C CA . ALA A 1 95 ? 11.490 4.018 -0.526 1.00 78.44 95 ALA A CA 1
ATOM 722 C C . ALA A 1 95 ? 12.310 3.997 -1.819 1.00 78.44 95 ALA A C 1
ATOM 724 O O . ALA A 1 95 ? 11.753 4.015 -2.918 1.00 78.44 95 ALA A O 1
ATOM 725 N N . HIS A 1 96 ? 13.632 3.938 -1.691 1.00 71.12 96 HIS A N 1
ATOM 726 C CA . HIS A 1 96 ? 14.571 3.867 -2.802 1.00 71.12 96 HIS A CA 1
ATOM 727 C C . HIS A 1 96 ? 15.164 2.463 -2.898 1.00 71.12 96 HIS A C 1
ATOM 729 O O . HIS A 1 96 ? 15.643 1.888 -1.917 1.00 71.12 96 HIS A O 1
ATOM 735 N N . ASN A 1 97 ? 15.173 1.928 -4.110 1.00 65.06 97 ASN A N 1
ATOM 736 C CA . ASN A 1 97 ? 15.854 0.693 -4.455 1.00 65.06 97 ASN A CA 1
ATOM 737 C C . ASN A 1 97 ? 16.705 0.912 -5.712 1.00 65.06 97 ASN A C 1
ATOM 739 O O . ASN A 1 97 ? 16.578 1.934 -6.385 1.00 65.06 97 ASN A O 1
ATOM 743 N N . GLN A 1 98 ? 17.546 -0.058 -6.069 1.00 57.62 98 GLN A N 1
ATOM 744 C CA . GLN A 1 98 ? 18.406 0.010 -7.259 1.00 57.62 98 GLN A CA 1
ATOM 745 C C . GLN A 1 98 ? 17.637 0.257 -8.575 1.00 57.62 98 GLN A C 1
ATOM 747 O O . GLN A 1 98 ? 18.229 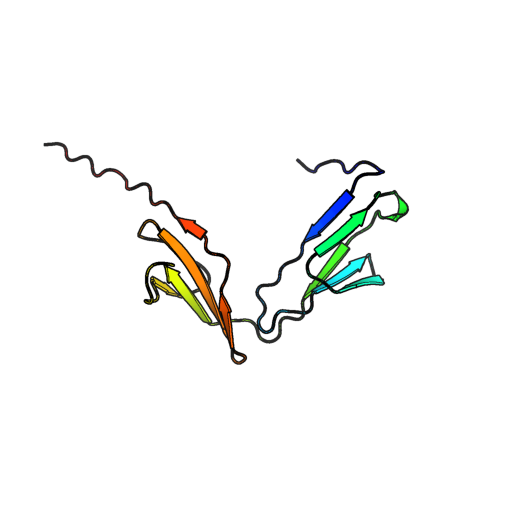0.671 -9.565 1.00 57.62 98 GLN A O 1
ATOM 752 N N . HIS A 1 99 ? 16.323 0.002 -8.585 1.00 59.47 99 HIS A N 1
ATOM 753 C CA . HIS A 1 99 ? 15.443 0.173 -9.743 1.00 59.47 99 HIS A CA 1
ATOM 754 C C . HIS A 1 99 ? 14.649 1.488 -9.753 1.00 59.47 99 HIS A C 1
ATOM 756 O O . HIS A 1 99 ? 14.009 1.785 -10.758 1.00 59.47 99 HIS A O 1
ATOM 762 N N . GLY A 1 100 ? 14.680 2.284 -8.680 1.00 63.34 100 GLY A N 1
ATOM 763 C CA . GLY A 1 100 ? 13.973 3.565 -8.623 1.00 63.34 100 GLY A CA 1
ATOM 764 C C . GLY A 1 100 ? 13.462 3.922 -7.231 1.00 63.34 100 GLY A C 1
ATOM 765 O O . GLY A 1 100 ? 13.857 3.316 -6.233 1.00 63.34 100 GLY A O 1
ATOM 766 N N . SER A 1 101 ? 12.554 4.896 -7.164 1.00 69.31 101 SER A N 1
ATOM 767 C CA . SER A 1 101 ? 11.913 5.324 -5.920 1.00 69.31 101 SER A CA 1
ATOM 768 C C . SER A 1 101 ? 10.390 5.236 -5.989 1.00 69.31 101 SER A C 1
ATOM 770 O O . SER A 1 101 ? 9.788 5.469 -7.035 1.00 69.31 101 SER A O 1
ATOM 772 N N . GLN A 1 102 ? 9.768 4.860 -4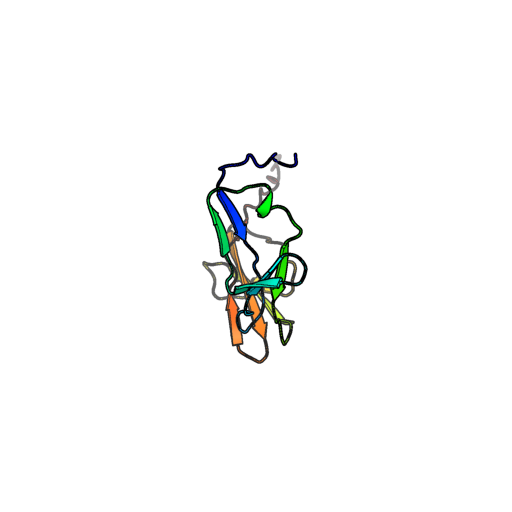.871 1.00 71.81 102 GLN A N 1
ATOM 773 C CA . GLN A 1 102 ? 8.316 4.791 -4.718 1.00 71.81 102 GLN A CA 1
ATOM 774 C C . GLN A 1 102 ? 7.902 5.576 -3.480 1.00 71.81 102 GLN A C 1
ATOM 776 O O . GLN A 1 102 ? 8.518 5.468 -2.420 1.00 71.81 102 GLN A O 1
ATOM 781 N N . ARG A 1 103 ? 6.822 6.342 -3.615 1.00 80.31 103 ARG A N 1
ATOM 782 C CA . ARG A 1 103 ? 6.234 7.131 -2.535 1.00 80.31 103 ARG A CA 1
ATOM 783 C C . ARG A 1 103 ? 5.025 6.409 -1.934 1.00 80.31 103 ARG A C 1
ATOM 785 O O . ARG A 1 103 ? 4.171 5.941 -2.683 1.00 80.31 103 ARG A O 1
ATOM 792 N N . SER A 1 104 ? 4.980 6.316 -0.608 1.00 77.69 104 SER A N 1
ATOM 793 C CA . SER A 1 104 ? 3.825 5.825 0.161 1.00 77.69 104 SER A CA 1
ATOM 794 C C . SER A 1 104 ? 2.715 6.878 0.252 1.00 77.69 104 SER A C 1
ATOM 796 O O . SER A 1 104 ? 2.946 8.062 -0.008 1.00 77.69 104 SER A O 1
ATOM 798 N N . ASP A 1 105 ? 1.512 6.449 0.640 1.00 76.81 105 ASP A N 1
ATOM 799 C CA . ASP A 1 105 ? 0.423 7.367 0.975 1.00 76.81 105 ASP A CA 1
ATOM 800 C C . ASP A 1 105 ? 0.803 8.252 2.174 1.00 76.81 105 ASP A C 1
ATOM 802 O O . ASP A 1 105 ? 1.423 7.801 3.140 1.00 76.81 105 ASP A O 1
ATOM 806 N N . ALA A 1 106 ? 0.415 9.528 2.126 1.00 84.12 106 ALA A N 1
ATOM 807 C CA . ALA A 1 106 ? 0.753 10.473 3.182 1.00 84.12 106 ALA A CA 1
ATOM 808 C C . ALA A 1 106 ? -0.138 10.292 4.423 1.0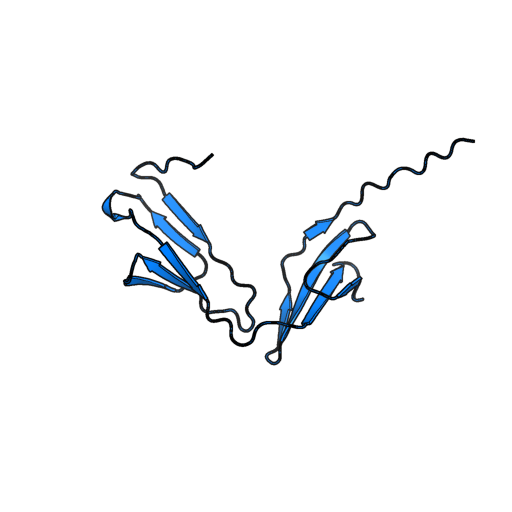0 84.12 106 ALA A C 1
ATOM 810 O O . ALA A 1 106 ? -1.369 10.378 4.350 1.00 84.12 106 ALA A O 1
ATOM 811 N N . VAL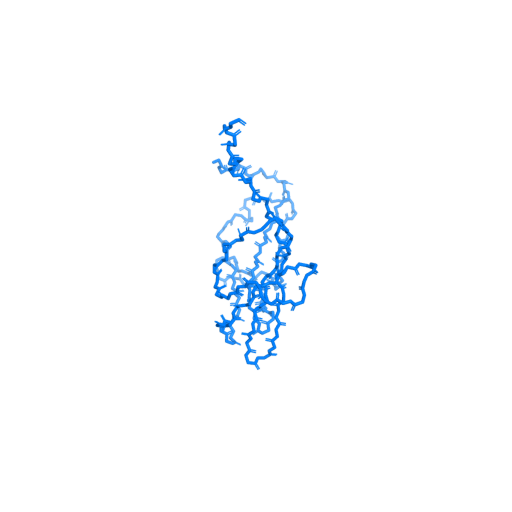 A 1 107 ? 0.497 10.127 5.583 1.00 84.50 107 VAL A N 1
ATOM 812 C CA . VAL A 1 107 ? -0.146 10.042 6.895 1.00 84.50 107 VAL A CA 1
ATOM 813 C C . VAL A 1 107 ? -0.164 11.407 7.579 1.00 84.50 107 VAL A C 1
ATOM 815 O O . VAL A 1 107 ? 0.846 12.107 7.657 1.00 84.50 107 VAL A O 1
ATOM 818 N N . THR A 1 108 ? -1.320 11.802 8.109 1.00 84.50 108 THR A N 1
ATOM 819 C CA . THR A 1 108 ? -1.446 13.026 8.909 1.00 84.50 108 THR A CA 1
ATOM 820 C C . THR A 1 108 ? -1.081 12.729 10.359 1.00 84.50 108 THR A C 1
ATOM 822 O O . THR A 1 108 ? -1.762 11.949 11.023 1.00 84.50 108 THR A O 1
ATOM 825 N N . VAL A 1 109 ? -0.042 13.384 10.873 1.00 82.88 109 VAL A N 1
ATOM 826 C CA . VAL A 1 109 ? 0.346 13.303 12.282 1.00 82.88 109 VAL A CA 1
ATOM 827 C C . VAL A 1 109 ? -0.026 14.596 12.994 1.00 82.88 109 VAL A C 1
ATOM 829 O O . VAL A 1 109 ? 0.342 15.696 12.579 1.00 82.88 109 VAL A O 1
ATOM 832 N N . THR A 1 110 ? -0.751 14.468 14.101 1.00 79.88 110 THR A N 1
ATOM 833 C CA . THR A 1 110 ? -1.095 15.586 14.982 1.00 79.88 110 THR A CA 1
ATOM 834 C C . THR A 1 110 ? -0.399 15.384 16.318 1.00 79.88 110 THR A C 1
ATOM 836 O O . THR A 1 110 ? -0.867 14.628 17.169 1.00 79.88 110 THR A O 1
ATOM 839 N N . VAL A 1 111 ? 0.729 16.066 16.518 1.00 75.19 111 VAL A N 1
ATOM 840 C CA . VAL A 1 111 ? 1.379 16.102 17.829 1.00 75.19 111 VAL A CA 1
ATOM 841 C C . VAL A 1 111 ? 0.493 16.941 18.746 1.00 75.19 111 VAL A C 1
ATOM 843 O O . VAL A 1 111 ? 0.429 18.163 18.619 1.00 75.19 111 VAL A O 1
ATOM 846 N N . LYS A 1 112 ? -0.221 16.291 19.672 1.00 59.56 112 LYS A N 1
ATOM 847 C CA . LYS A 1 112 ? -0.806 16.991 20.817 1.00 59.56 112 LYS A CA 1
ATOM 848 C C . LYS A 1 112 ? 0.366 17.436 21.675 1.00 59.56 112 LYS A C 1
ATOM 850 O O . LYS A 1 112 ? 0.868 16.657 22.482 1.00 59.56 112 LYS A O 1
ATOM 855 N N . GLY A 1 113 ? 0.843 18.658 21.448 1.00 51.41 113 GLY A N 1
ATOM 856 C CA . GLY A 1 113 ? 1.809 19.273 22.339 1.00 51.41 113 GLY A CA 1
ATOM 857 C C . GLY A 1 113 ? 1.278 19.116 23.756 1.00 51.41 113 GLY A C 1
ATOM 858 O O . GLY A 1 113 ? 0.142 19.501 24.045 1.00 51.41 113 GLY A O 1
ATOM 859 N N . ARG A 1 114 ? 2.070 18.501 24.636 1.00 47.31 114 ARG A N 1
ATOM 860 C CA . ARG A 1 114 ? 1.863 18.693 26.064 1.00 47.31 114 ARG A CA 1
ATOM 861 C C . ARG A 1 114 ? 1.978 20.201 26.231 1.00 47.31 114 ARG A C 1
ATOM 863 O O . ARG A 1 114 ? 3.065 20.734 26.038 1.00 47.31 114 ARG A O 1
ATOM 870 N N . ALA A 1 115 ? 0.849 20.881 26.441 1.00 41.81 115 ALA A N 1
ATOM 871 C CA . ALA A 1 115 ? 0.848 22.290 26.774 1.00 41.81 115 ALA A CA 1
ATOM 872 C C . ALA A 1 115 ? 1.793 22.411 27.966 1.00 41.81 115 ALA A C 1
ATOM 874 O O . ALA A 1 115 ? 1.494 21.902 29.049 1.00 41.81 115 ALA A O 1
ATOM 875 N N . SER A 1 116 ? 2.985 22.957 27.729 1.00 46.03 116 SER A N 1
ATOM 876 C CA . SER A 1 116 ? 3.870 23.380 28.794 1.00 46.03 116 SER A CA 1
ATOM 877 C C . SER A 1 116 ? 3.060 24.415 29.542 1.00 46.03 116 SER A C 1
ATOM 879 O O . SER A 1 116 ? 2.847 25.524 29.064 1.00 46.03 116 SER A O 1
ATOM 881 N N . HIS A 1 117 ? 2.483 23.963 30.644 1.00 41.66 117 HIS A N 1
ATOM 882 C CA . HIS A 1 117 ? 1.757 24.763 31.592 1.00 41.66 117 HIS A CA 1
ATOM 883 C C . HIS A 1 117 ? 2.746 25.835 32.060 1.00 41.66 117 HIS A C 1
ATOM 885 O O . HIS A 1 117 ? 3.600 25.561 32.901 1.00 41.66 117 HIS A O 1
ATOM 891 N N . LEU A 1 118 ? 2.702 27.021 31.446 1.00 36.66 118 LEU A N 1
ATOM 892 C CA . LEU A 1 118 ? 3.291 28.212 32.034 1.00 36.66 118 LEU A CA 1
ATOM 893 C C . LEU A 1 118 ? 2.382 28.556 33.220 1.00 36.66 118 LEU A C 1
ATOM 895 O O . LEU A 1 118 ? 1.402 29.280 33.089 1.00 36.66 118 LEU A O 1
ATOM 899 N N . LEU A 1 119 ? 2.664 27.934 34.365 1.00 43.56 119 LEU A N 1
ATOM 900 C CA . LEU A 1 119 ? 2.456 28.596 35.643 1.00 43.56 119 LEU A CA 1
ATOM 901 C C . LEU A 1 119 ? 3.556 29.650 35.725 1.00 43.56 119 LEU A C 1
ATOM 903 O O . LEU A 1 119 ? 4.722 29.272 35.822 1.00 43.56 119 LEU A O 1
ATOM 907 N N . ILE A 1 120 ? 3.173 30.919 35.588 1.00 50.34 120 ILE A N 1
ATOM 908 C CA . ILE A 1 120 ? 3.479 32.064 36.466 1.00 50.34 120 ILE A CA 1
ATOM 909 C C . ILE A 1 120 ? 2.518 33.183 36.057 1.00 50.34 120 ILE A C 1
ATOM 911 O O . ILE A 1 120 ? 2.454 33.486 34.844 1.00 50.34 120 ILE A O 1
#

Organism: Cirrhinus mrigala (NCBI:txid683832)

Sequence (120 aa):
PSGEIVEGDSVILNCSSDSNPPAEISWFKGRMFVRSGRVYSISKISSDHSGEYKCNSDSNPPALNFSWFKEDESSAVGSGQSFSALQSGRFYCEAHNQHGSQRSDAVTVTVKGRASHLLI

Radius of gyration: 20.59 Å; chains: 1; bounding box: 43×57×47 Å

pLDDT: mean 74.8, std 13.44, range [36.66, 89.81]

Secondary structure (DSSP, 8-state):
--PPPPTT--EEEE-----SSPP-EEEEETTEEEEESSEEEESS--GGG-S-EEEEE---SPP-EEEEEETT-SSEEEESS----SSSEEEEEEEEETTEEEEPPPEEE-----------

InterPro domains:
  IPR003598 Immunoglobulin subtype 2 [SM00408] (6-62)
  IPR007110 Immunoglobulin-like domain [PS50835] (1-65)
  IPR013783 Immunoglobulin-like fold [G3DSA:2.60.40.10] (1-57)
  IPR013783 Immunoglobulin-like fold [G3DSA:2.60.40.10] (58-113)
  IPR036179 Immunoglobulin-like domain superfamily [SSF48726] (4-112)

=== Feature glossary ===
Annotated list of the representations used here:

Nearest PDB structures. The Foldseek neighbor list gives the closest experimentally determined structures in the PDB, ranked by structural alignment. TM-score near 1 means near-identical fold; near 0.3 means only rough topology match. This is how one finds what a novel AlphaFold prediction most resembles in the solved-structure universe.

Foldseek 3Di. Foldseek's 3Di representation compresses backbone geometry into a per-residue letter drawn from a learned twenty-state alphabet. It captures the tertiary interaction pattern around each residue — which residues are packed against it in space, regardless of where they are in sequence.

Radius of gyration, Cα contacts, bounding box. Radius of gyration (Rg) is the root-mean-square distance of Cα atoms from their centroid — a single number for overall size and compactness. A globular domain of N residues has Rg ≈ 2.2·N^0.38 Å; an extended or disordered chain has a much larger Rg. The Cα contact count is the number of residue pairs whose Cα atoms are within 8 Å and are more than four positions apart in sequence — a standard proxy for tertiary packing density. The bounding box is the smallest axis-aligned box enclosing all Cα atoms.

InterPro / GO / CATH / organism. The annotation block draws on four external resources. InterPro: which protein families and domains the sequence belongs to. GO: standardized terms for what the protein does, what process it participates in, and where in the cell it acts. CATH: which structural fold it has in the CATH hierarchy. Organism: the species of origin.

mmCIF coordinates. The mmCIF block holds the 3D Cartesian coordinates of each backbone atom (N, Cα, C, O) in ångströms. mmCIF is the PDB's canonical archive format — a tagged-loop text representation of the atomic model.

pLDDT. pLDDT is the predicted lDDT-Cα score: AlphaFold's confidence that the local environment of each residue (all inter-atomic distances within 15 Å) is correctly placed. It is a per-residue number between 0 and 100, with higher meaning more reliable.

Backbone torsions (φ/ψ). φ (phi) and ψ (psi) are the two rotatable backbone dihedrals per residue: φ is the C(i-1)–N–Cα–C torsion, ψ is the N–Cα–C–N(i+1) torsion, both in degrees on (−180°, 180°]. α-helical residues cluster near (−60°, −45°); β-strand residues near (−120°, +130°). A Ramachandran plot is simply a scatter of (φ, ψ) for every residue.

B-factor. For experimental (PDB) structures, the B-factor (temperature factor) quantifies the positional spread of each atom in the crystal — a combination of thermal vibration and static disorder — in units of Å². High B-factors mark flexible loops or poorly resolved regions; low B-factors mark the rigid, well-ordered core.

Secondary structure (3-state, P-SEA). SS3 is a coarse helix/strand/coil call (letters a/b/c) made by the P-SEA algorithm from inter-Cα distances and dihedrals. It is less detailed than DSSP but needs only Cα positions.

Predicted aligned error. Predicted aligned error is AlphaFold's pairwise confidence. Unlike pLDDT (per-residue), PAE is per-residue-pair and captures whether two parts of the structure are correctly placed relative to each other. Units are ångströms of expected positional error.

Solvent-accessible surface area. Solvent-accessible surface area (SASA) is the area in Å² traced out by the centre of a 1.4 Å probe sphere (a water molecule) rolled over the protein's van der Waals surface (Shrake–Rupley / Lee–Richards construction). Buried residues have near-zero SASA; fully exposed residues can exceed 200 Å². The total SASA scales roughly with the number of surface residues.

Secondary structure (8-state, DSSP). The SS8 string is DSSP's per-residue secondary-structure call. α-helix (H) means an i→i+4 H-bond ladder; β-strand (E) means the residue participates in a β-sheet; 3₁₀ (G) and π (I) are tighter and wider helices; T/S are turns/bends; '-' is loop.

Rendered structure images. Structure images are PyMOL renders from six orthogonal camera directions. Cartoon representation draws helices as coils and strands as arrows; sticks shows the backbone as bonds; surface shows 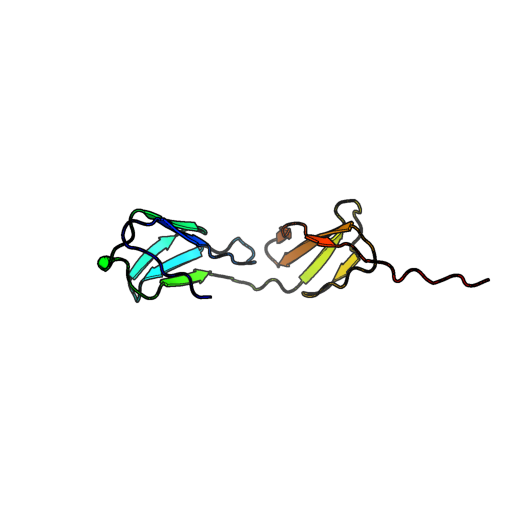the solvent-excluded envelope. Rainbow coloring maps sequence position to hue (blue→red, N→C); chain coloring assigns a distinct color per polypeptide.

Sequence. The amino-acid sequence is the protein's primary structure: the linear order of residues from the N-terminus to the C-terminus, written in one-letter code. Everything else here — the 3D coordinates, the secondary structure, the domain annotations — is ultimately a consequence of this string.

Contact-map, Ramachandran, and PAE plots. Three diagnostic plots accompany the record. The Cα contact map visualizes the tertiary structure as a 2D adjacency matrix (8 Å cutoff, sequence-local contacts suppressed). The Ramachandran plot shows the distribution of backbone (φ, ψ) torsions, with points in the α and β basins reflecting secondary structure content. The PAE plot shows AlphaFold's inter-residue confidence as a color matrix.